Protein AF-A0A2P8QYA6-F1 (afdb_monomer_lite)

Radius of gyration: 16.0 Å; chains: 1; bounding box: 21×20×49 Å

Secondary structure (DSSP, 8-state):
-HHHHHHHHHHHTTTTPPP-TTT--HHHHHTSTT--HHHHHHHHHHHHH----SGGG--

Foldseek 3Di:
DVVVVVVVVVVVVPPDDDAQLLDHDLVSQCVPPPQDSVNSVVSPVCSVVPDDPDPVVPD

pLDDT: mean 86.77, std 13.89, range [58.12, 98.25]

Organism: NCBI:txid2042961

InterPro domains:
  IPR003583 Helix-hairpin-helix DNA-binding motif, class 1 [SM00278] (27-46)
  IPR010994 RuvA domain 2-like [SSF47781] (19-59)
  IPR051675 Endonuclease/exonuclease/phosphatase family domain-containing protein 1 [PTHR21180] (19-59)
  IPR060575 SAM-like, helix-hairpin-helix tandem [PF12836] (18-59)

Structure (mmCIF, N/CA/C/O backbone):
data_AF-A0A2P8QYA6-F1
#
_entry.id   AF-A0A2P8QYA6-F1
#
loop_
_atom_site.group_PDB
_atom_site.id
_atom_site.type_symbol
_atom_site.label_atom_id
_atom_site.label_alt_id
_atom_site.label_comp_id
_atom_site.label_asym_id
_atom_site.label_entity_id
_atom_site.label_seq_id
_atom_site.pd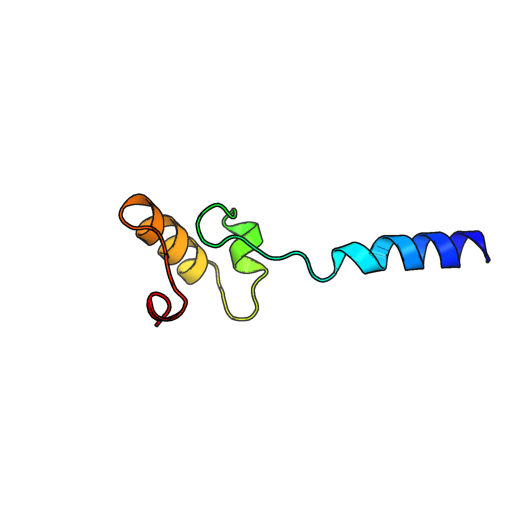bx_PDB_ins_code
_atom_site.Cartn_x
_atom_site.Cartn_y
_atom_site.Cartn_z
_atom_site.occupancy
_atom_site.B_iso_or_equiv
_atom_site.auth_seq_id
_atom_site.auth_comp_id
_atom_site.auth_asym_id
_atom_site.auth_atom_id
_atom_site.pdbx_PDB_model_num
ATOM 1 N N . MET A 1 1 ? -8.232 8.115 39.814 1.00 62.69 1 MET A N 1
ATOM 2 C CA . MET A 1 1 ? -7.235 8.782 38.940 1.00 62.69 1 MET A CA 1
ATOM 3 C C . MET A 1 1 ? -6.122 7.847 38.455 1.00 62.69 1 MET A C 1
ATOM 5 O O . MET A 1 1 ? -5.853 7.851 37.266 1.00 62.69 1 MET A O 1
ATOM 9 N N . LYS A 1 2 ? -5.537 6.974 39.297 1.00 60.78 2 LYS A N 1
ATOM 10 C CA . LYS A 1 2 ? -4.489 6.013 38.868 1.00 60.78 2 LYS A CA 1
ATOM 11 C C . LYS A 1 2 ? -4.935 5.022 37.774 1.00 60.78 2 LYS A C 1
ATOM 13 O O . LYS A 1 2 ? -4.171 4.736 36.865 1.00 60.78 2 LYS A O 1
ATOM 18 N N . LYS A 1 3 ? -6.190 4.553 37.824 1.00 63.50 3 LYS A N 1
ATOM 19 C CA . LYS A 1 3 ? -6.776 3.664 36.799 1.00 63.50 3 LYS A CA 1
ATOM 20 C C . LYS A 1 3 ? -6.951 4.351 35.434 1.00 63.50 3 LYS A C 1
ATOM 22 O O . LYS A 1 3 ? -6.755 3.701 34.421 1.00 63.50 3 LYS A O 1
ATOM 27 N N . LEU A 1 4 ? -7.245 5.658 35.429 1.00 72.62 4 LEU A N 1
ATOM 28 C CA . LEU A 1 4 ? -7.394 6.472 34.214 1.00 72.62 4 LEU A CA 1
ATOM 29 C C . LEU A 1 4 ? -6.034 6.723 33.534 1.00 72.62 4 LEU A C 1
ATOM 31 O O . LEU A 1 4 ? -5.923 6.703 32.313 1.00 72.62 4 LEU A O 1
ATOM 35 N N . LEU A 1 5 ? -4.988 6.910 34.346 1.00 72.25 5 LEU A N 1
ATOM 36 C CA . LEU A 1 5 ? -3.604 7.035 33.885 1.00 72.25 5 LEU A CA 1
ATOM 37 C C . LEU A 1 5 ? -3.101 5.723 33.255 1.00 72.25 5 LEU A C 1
ATOM 39 O O . LEU A 1 5 ? -2.434 5.747 32.227 1.00 72.25 5 LEU A O 1
ATOM 43 N N . LEU A 1 6 ? -3.467 4.577 33.840 1.00 72.88 6 LEU A N 1
ATOM 44 C CA . LEU A 1 6 ? -3.088 3.255 33.336 1.00 72.88 6 LEU A CA 1
ATOM 45 C C . LEU A 1 6 ? -3.759 2.931 31.991 1.00 72.88 6 LEU A C 1
ATOM 47 O O . LEU A 1 6 ? -3.101 2.423 31.088 1.00 72.88 6 LEU A O 1
ATOM 51 N N . THR A 1 7 ? -5.042 3.276 31.828 1.00 71.38 7 THR A N 1
ATOM 52 C CA . THR A 1 7 ? -5.750 3.133 30.544 1.00 71.38 7 THR A CA 1
ATOM 53 C C . THR A 1 7 ? -5.181 4.045 29.457 1.00 71.38 7 THR A C 1
ATOM 55 O O . THR A 1 7 ? -5.099 3.625 28.309 1.00 71.38 7 THR A O 1
ATOM 58 N N . LEU A 1 8 ? -4.723 5.251 29.814 1.00 71.88 8 LEU A N 1
ATOM 59 C CA . LEU A 1 8 ? -4.092 6.186 28.878 1.00 71.88 8 LEU A CA 1
ATOM 60 C C . LEU A 1 8 ? -2.703 5.701 28.411 1.00 71.88 8 LEU A C 1
ATOM 62 O O . LEU A 1 8 ? -2.370 5.827 27.233 1.00 71.88 8 LEU A O 1
ATOM 66 N N . LEU A 1 9 ? -1.911 5.095 29.307 1.00 66.44 9 LEU A N 1
ATOM 67 C CA . LEU A 1 9 ? -0.627 4.475 28.948 1.00 66.44 9 LEU A CA 1
ATOM 68 C C . LEU A 1 9 ? -0.797 3.268 28.009 1.00 66.44 9 LEU A C 1
ATOM 70 O O . LEU A 1 9 ? -0.000 3.099 27.091 1.00 66.44 9 LEU A O 1
ATOM 74 N N . LEU A 1 10 ? -1.842 2.456 28.204 1.00 65.38 10 LEU A N 1
ATOM 75 C CA . LEU A 1 10 ? -2.149 1.301 27.348 1.00 65.38 10 LEU A CA 1
ATOM 76 C C . LEU A 1 10 ? -2.607 1.702 25.939 1.00 65.38 10 LEU A C 1
ATOM 78 O O . LEU A 1 10 ? -2.318 0.990 24.985 1.00 65.38 10 LEU A O 1
ATOM 82 N N . SER A 1 11 ? -3.283 2.844 25.784 1.00 63.91 11 SER A N 1
ATOM 83 C CA . SER A 1 11 ? -3.676 3.354 24.462 1.00 63.91 11 SER A CA 1
ATOM 84 C C . SER A 1 11 ? -2.511 3.926 23.647 1.00 63.91 11 SER A C 1
ATOM 86 O O . SER A 1 11 ? -2.611 4.025 22.426 1.00 63.91 11 SER A O 1
ATOM 88 N N . PHE A 1 12 ? -1.397 4.293 24.290 1.00 62.66 12 PHE A N 1
ATOM 89 C CA . PHE A 1 12 ? -0.280 4.954 23.608 1.00 62.66 12 PHE A CA 1
ATOM 90 C C . PHE A 1 12 ? 0.541 4.001 22.724 1.00 62.66 12 PHE A C 1
ATOM 92 O O . PHE A 1 12 ? 1.143 4.429 21.742 1.00 62.66 12 PHE A O 1
ATOM 99 N N . THR A 1 13 ? 0.537 2.698 23.021 1.00 59.97 13 THR A N 1
ATOM 100 C CA . THR A 1 13 ? 1.303 1.691 22.264 1.00 59.97 13 THR A CA 1
ATOM 101 C C . THR A 1 13 ? 0.748 1.425 20.862 1.00 59.97 13 THR A C 1
ATOM 103 O O . THR A 1 13 ? 1.465 0.882 20.026 1.00 59.97 13 THR A O 1
ATOM 106 N N . PHE A 1 14 ? -0.490 1.840 20.575 1.00 58.12 14 PHE A N 1
ATOM 107 C CA . PHE A 1 14 ? -1.150 1.646 19.278 1.00 58.12 14 PHE A CA 1
ATOM 108 C C . PHE A 1 14 ? -1.020 2.833 18.311 1.00 58.12 14 PHE A C 1
ATOM 110 O O . PHE A 1 14 ? -1.470 2.735 17.173 1.00 58.12 14 PHE A O 1
ATOM 117 N N . LEU A 1 15 ? -0.396 3.946 18.717 1.00 60.47 15 LEU A N 1
ATOM 118 C CA . LEU A 1 15 ? -0.316 5.160 17.887 1.00 60.47 15 LEU A CA 1
ATOM 119 C C . LEU A 1 15 ? 0.601 5.030 16.657 1.00 60.47 15 LEU A C 1
ATOM 121 O O . LEU A 1 15 ? 0.479 5.829 15.735 1.00 60.47 15 LEU A O 1
ATOM 125 N N . PHE A 1 16 ? 1.500 4.043 16.623 1.00 63.91 16 PHE A N 1
ATOM 126 C CA . PHE A 1 16 ? 2.521 3.908 15.575 1.00 63.91 16 PHE A CA 1
ATOM 127 C C . PHE A 1 16 ? 2.620 2.474 15.038 1.00 63.91 16 PHE A C 1
ATOM 129 O O . PHE A 1 16 ? 3.702 1.891 14.984 1.00 63.91 16 PHE A O 1
ATOM 136 N N . SER A 1 17 ? 1.485 1.884 14.652 1.00 74.69 17 SER A N 1
ATOM 137 C CA . SER A 1 17 ? 1.499 0.608 13.928 1.00 74.69 17 SER A CA 1
ATOM 138 C C . SER A 1 17 ? 2.026 0.806 12.503 1.00 74.69 17 SER A C 1
ATOM 140 O O . SER A 1 17 ? 1.587 1.712 11.793 1.00 74.69 17 SER A O 1
ATOM 142 N N . ALA A 1 18 ? 2.968 -0.035 12.076 1.00 86.94 18 ALA A N 1
ATOM 143 C CA . ALA A 1 18 ? 3.437 -0.047 10.695 1.00 86.94 18 ALA A CA 1
ATOM 144 C C . ALA A 1 18 ? 2.357 -0.634 9.773 1.00 86.94 18 ALA A C 1
ATOM 146 O O . ALA A 1 18 ? 1.783 -1.683 10.062 1.00 86.94 18 ALA A O 1
ATOM 147 N N . ILE A 1 19 ? 2.111 0.025 8.641 1.00 91.75 19 ILE A N 1
ATOM 148 C CA . ILE A 1 19 ? 1.131 -0.414 7.643 1.00 91.75 19 ILE A CA 1
ATOM 149 C C . ILE A 1 19 ? 1.870 -1.150 6.529 1.00 91.75 19 ILE A C 1
ATOM 151 O O . ILE A 1 19 ? 2.742 -0.590 5.864 1.00 91.75 19 ILE A O 1
ATOM 155 N N . ASN A 1 20 ? 1.519 -2.415 6.304 1.00 95.06 20 ASN A N 1
ATOM 156 C CA . 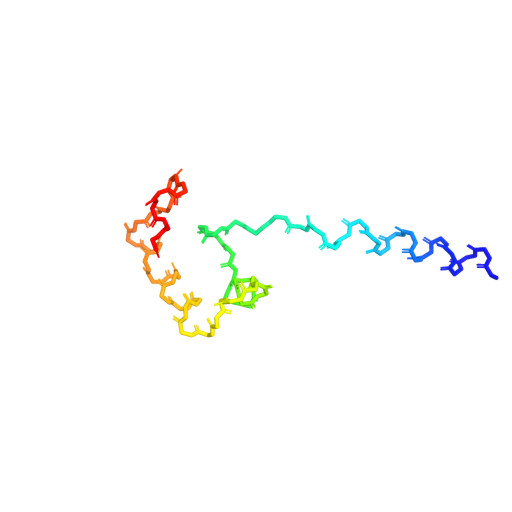ASN A 1 20 ? 2.085 -3.191 5.208 1.00 95.06 20 ASN A CA 1
ATOM 157 C C . ASN A 1 20 ? 1.378 -2.840 3.891 1.00 95.06 20 ASN A C 1
ATOM 159 O O . ASN A 1 20 ? 0.270 -3.305 3.633 1.00 95.06 20 ASN A O 1
ATOM 163 N N . ILE A 1 21 ? 2.038 -2.066 3.027 1.00 96.31 21 ILE A N 1
ATOM 164 C CA . ILE A 1 21 ? 1.482 -1.599 1.746 1.00 96.31 21 ILE A CA 1
ATOM 165 C C . ILE A 1 21 ? 1.009 -2.734 0.818 1.00 96.31 21 ILE A C 1
ATOM 167 O O . ILE A 1 21 ? 0.086 -2.542 0.028 1.00 96.31 21 ILE A O 1
ATOM 171 N N . ASN A 1 22 ? 1.582 -3.936 0.938 1.00 97.50 22 ASN A N 1
ATOM 172 C CA . ASN A 1 22 ? 1.226 -5.081 0.100 1.00 97.50 22 ASN A CA 1
ATOM 173 C C . ASN A 1 22 ? -0.032 -5.825 0.581 1.00 97.50 22 ASN A C 1
ATOM 175 O O . ASN A 1 22 ? -0.570 -6.639 -0.168 1.00 97.50 22 ASN A O 1
ATOM 179 N N . THR A 1 23 ? -0.501 -5.575 1.808 1.00 97.25 23 THR A N 1
ATOM 180 C CA . THR A 1 23 ? -1.627 -6.323 2.401 1.00 97.25 23 THR A CA 1
ATOM 181 C C . THR A 1 23 ? -2.691 -5.452 3.064 1.00 97.25 23 THR A C 1
ATOM 183 O O . THR A 1 23 ? -3.809 -5.921 3.233 1.00 97.25 23 THR A O 1
ATOM 186 N N . ALA A 1 24 ? -2.374 -4.206 3.415 1.00 97.25 24 ALA A N 1
ATOM 187 C CA . ALA A 1 24 ? -3.264 -3.295 4.129 1.00 97.25 24 ALA A CA 1
ATOM 188 C C . ALA A 1 24 ? -4.595 -3.060 3.402 1.00 97.25 24 ALA A C 1
ATOM 190 O O . ALA A 1 24 ? -4.625 -3.037 2.167 1.00 97.25 24 ALA A O 1
ATOM 191 N N . SER A 1 25 ? -5.681 -2.864 4.146 1.00 97.75 25 SER A N 1
ATOM 192 C CA . SER A 1 25 ? -6.982 -2.492 3.584 1.00 97.75 25 SER A CA 1
ATOM 193 C C . SER A 1 25 ? -6.956 -1.083 2.981 1.00 97.75 25 SER A C 1
ATOM 195 O O . SER A 1 25 ? -6.017 -0.309 3.182 1.00 97.75 25 SER A O 1
ATOM 197 N N . LYS A 1 26 ? -8.010 -0.726 2.238 1.00 97.88 26 LYS A N 1
ATOM 198 C CA . LYS A 1 26 ? -8.170 0.626 1.685 1.00 97.88 26 LYS A CA 1
ATOM 199 C C . LYS A 1 26 ? -8.181 1.675 2.803 1.00 97.88 26 LYS A C 1
ATOM 201 O O . LYS A 1 26 ? -7.506 2.693 2.696 1.00 97.88 26 LYS A O 1
ATOM 206 N N . GLU A 1 27 ? -8.883 1.391 3.894 1.00 96.88 27 GLU A N 1
ATOM 207 C CA . GLU A 1 27 ? -9.016 2.258 5.067 1.00 96.88 27 GLU A CA 1
ATOM 208 C C . GLU A 1 27 ? -7.683 2.415 5.807 1.00 96.88 27 GLU A C 1
ATOM 210 O O . GLU A 1 27 ? -7.310 3.527 6.177 1.00 96.88 27 GLU A O 1
ATOM 215 N N . GLU A 1 28 ? -6.932 1.322 5.976 1.00 95.69 28 GLU A N 1
ATOM 216 C CA . GLU A 1 28 ? -5.594 1.364 6.572 1.00 95.69 28 GLU A CA 1
ATOM 217 C C . GLU A 1 28 ? -4.644 2.212 5.720 1.00 95.69 28 GLU A C 1
ATOM 219 O O . GLU A 1 28 ? -3.959 3.084 6.249 1.00 95.69 28 GLU A O 1
ATOM 224 N N . LEU A 1 29 ? -4.646 2.037 4.396 1.00 96.62 29 LEU A N 1
ATOM 225 C CA . LEU A 1 29 ? -3.840 2.855 3.485 1.00 96.62 29 LEU A CA 1
ATOM 226 C C . LEU A 1 29 ? -4.224 4.340 3.550 1.00 96.62 29 LEU A C 1
ATOM 228 O O . LEU A 1 29 ? -3.340 5.190 3.584 1.00 96.62 29 LEU A O 1
ATOM 232 N N . MET A 1 30 ? -5.518 4.661 3.626 1.00 97.00 30 MET A N 1
ATOM 233 C CA . MET A 1 30 ? -6.005 6.042 3.750 1.00 97.00 30 MET A CA 1
ATOM 234 C C . MET A 1 30 ? -5.650 6.705 5.089 1.00 97.00 30 MET A C 1
ATOM 236 O O . MET A 1 30 ? -5.715 7.928 5.205 1.00 97.00 30 MET A O 1
ATOM 240 N N . SER A 1 31 ? -5.250 5.931 6.103 1.00 94.44 31 SER A N 1
ATOM 241 C CA . SER A 1 31 ? -4.727 6.491 7.356 1.00 94.44 31 SER A CA 1
ATOM 242 C C . SER A 1 31 ? -3.308 7.064 7.207 1.00 94.44 31 SER A C 1
ATOM 244 O O . SER A 1 31 ? -2.853 7.837 8.054 1.00 94.44 31 SER A O 1
ATOM 246 N N . ILE A 1 32 ? -2.615 6.744 6.107 1.00 92.62 32 ILE A N 1
ATOM 247 C CA . ILE A 1 32 ? -1.309 7.310 5.774 1.00 92.62 32 ILE A CA 1
ATOM 248 C C . ILE A 1 32 ? -1.505 8.759 5.320 1.00 92.62 32 ILE A C 1
ATOM 250 O O . ILE A 1 32 ? -2.215 9.051 4.356 1.00 92.62 32 ILE A O 1
ATOM 254 N N . LYS A 1 33 ? -0.829 9.695 5.993 1.00 92.38 33 LYS A N 1
ATOM 255 C CA . LYS A 1 33 ? -0.880 11.122 5.652 1.00 92.38 33 LYS A CA 1
ATOM 256 C C . LYS A 1 33 ? -0.545 11.341 4.169 1.00 92.38 33 LYS A C 1
ATOM 258 O O . LYS A 1 33 ? 0.562 11.044 3.735 1.00 92.38 33 LYS A O 1
ATOM 263 N N . GLY A 1 34 ? -1.484 11.927 3.426 1.00 93.94 34 GLY A N 1
ATOM 264 C CA . GLY A 1 34 ? -1.334 12.215 1.993 1.00 93.94 34 GLY A CA 1
ATOM 265 C C . GLY A 1 34 ? -1.871 11.126 1.057 1.00 93.94 34 GLY A C 1
ATOM 266 O O . GLY A 1 34 ? -1.926 11.354 -0.149 1.00 93.94 34 GLY A O 1
ATOM 267 N N . VAL A 1 35 ? -2.323 9.985 1.583 1.00 96.50 35 VAL A N 1
ATOM 268 C CA . VAL A 1 35 ? -2.988 8.935 0.804 1.00 96.50 35 VAL A CA 1
ATOM 269 C C . VAL A 1 35 ? -4.499 9.136 0.889 1.00 96.50 35 VAL A C 1
ATOM 271 O O . VAL A 1 35 ? -5.131 8.865 1.905 1.00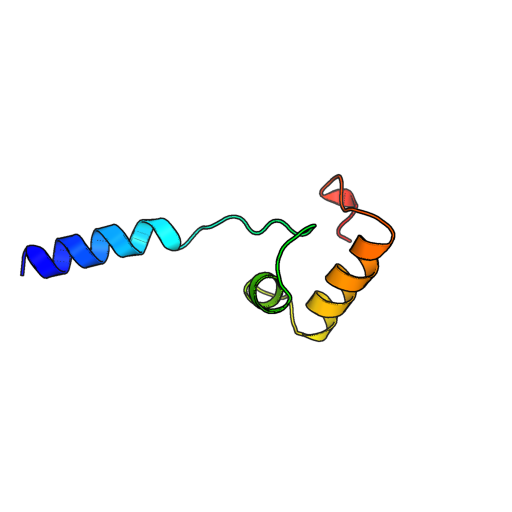 96.50 35 VAL A O 1
ATOM 274 N N . GLY A 1 36 ? -5.085 9.651 -0.191 1.00 97.31 36 GLY A N 1
ATOM 275 C CA . GLY A 1 36 ? -6.537 9.739 -0.346 1.00 97.31 36 GLY A CA 1
ATOM 276 C C . GLY A 1 36 ? -7.136 8.469 -0.949 1.00 97.31 36 GLY A C 1
ATOM 277 O O . GLY A 1 36 ? -6.418 7.555 -1.350 1.00 97.31 36 GLY A O 1
ATOM 278 N N . GLU A 1 37 ? -8.461 8.453 -1.086 1.00 98.19 37 GLU A N 1
ATOM 279 C CA . GLU A 1 37 ? -9.223 7.328 -1.641 1.00 98.19 37 GLU A CA 1
ATOM 280 C C . GLU A 1 37 ? -8.662 6.810 -2.975 1.00 98.19 37 GLU A C 1
ATOM 282 O O . GLU A 1 37 ? -8.361 5.626 -3.106 1.00 98.19 37 GLU A O 1
ATOM 287 N N . LYS A 1 38 ? -8.440 7.719 -3.933 1.00 98.06 38 LYS A N 1
ATOM 288 C CA . LYS A 1 38 ? -7.907 7.383 -5.263 1.00 98.06 38 LYS A CA 1
ATOM 289 C C . LYS A 1 38 ? -6.508 6.769 -5.201 1.00 98.06 38 LYS A C 1
ATOM 291 O O . LYS A 1 38 ? -6.196 5.855 -5.956 1.00 98.06 38 LYS A O 1
ATOM 296 N N . THR A 1 39 ? -5.657 7.271 -4.307 1.00 97.56 39 THR A N 1
ATOM 297 C CA . THR A 1 39 ? -4.295 6.754 -4.135 1.00 97.56 39 THR A CA 1
ATOM 298 C C . THR A 1 39 ? -4.320 5.373 -3.485 1.00 97.56 39 THR A C 1
ATOM 300 O O . THR A 1 39 ? -3.579 4.492 -3.907 1.00 97.56 39 THR A O 1
ATOM 303 N N . ALA A 1 40 ? -5.190 5.155 -2.495 1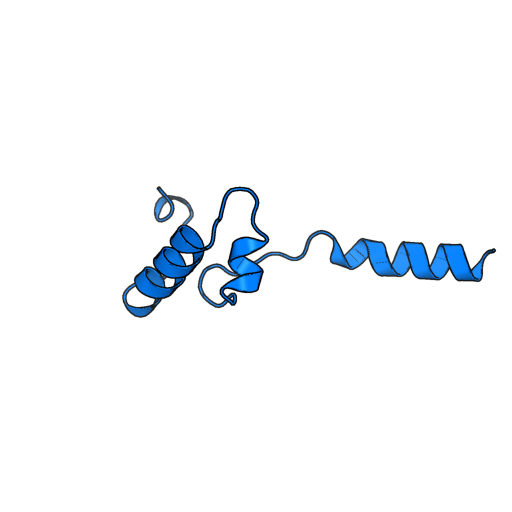.00 98.25 40 ALA A N 1
ATOM 304 C CA . ALA A 1 40 ? -5.356 3.849 -1.861 1.00 98.25 40 ALA A CA 1
ATOM 305 C C . ALA A 1 40 ? -5.854 2.789 -2.858 1.00 98.25 40 ALA A C 1
ATOM 307 O O . ALA A 1 40 ? -5.322 1.681 -2.885 1.00 98.25 40 ALA A O 1
ATOM 308 N N . GLU A 1 41 ? -6.815 3.138 -3.717 1.00 98.19 41 GLU A N 1
ATOM 309 C CA . GLU A 1 41 ? -7.268 2.264 -4.808 1.00 98.19 41 GLU A CA 1
ATOM 310 C C . GLU A 1 41 ? -6.139 1.943 -5.783 1.00 98.19 41 GLU A C 1
ATOM 312 O O . GLU A 1 41 ? -5.889 0.772 -6.057 1.00 98.19 41 GLU A O 1
ATOM 317 N N . TYR A 1 42 ? -5.386 2.956 -6.220 1.00 97.06 42 TYR A N 1
ATOM 318 C CA . TYR A 1 42 ? -4.234 2.755 -7.096 1.00 97.06 42 TYR A CA 1
ATOM 319 C C . TYR A 1 42 ? -3.189 1.806 -6.488 1.00 97.06 42 TYR A C 1
ATOM 321 O O . TYR A 1 42 ? -2.685 0.924 -7.178 1.00 97.06 42 TYR A O 1
ATOM 329 N N . ILE A 1 43 ? -2.885 1.939 -5.192 1.00 97.50 43 ILE A N 1
ATOM 330 C CA . ILE A 1 43 ? -1.964 1.037 -4.480 1.00 97.50 43 ILE A CA 1
ATOM 331 C C . ILE A 1 43 ? -2.495 -0.402 -4.488 1.00 97.50 43 ILE A C 1
ATOM 333 O O . ILE A 1 43 ? -1.732 -1.339 -4.739 1.00 97.50 43 ILE A O 1
ATOM 337 N N . ILE A 1 44 ? -3.790 -0.586 -4.204 1.00 98.06 44 ILE A N 1
ATOM 338 C CA . ILE A 1 44 ? -4.434 -1.905 -4.186 1.00 98.06 44 ILE A CA 1
ATOM 339 C C . ILE A 1 44 ? -4.427 -2.533 -5.577 1.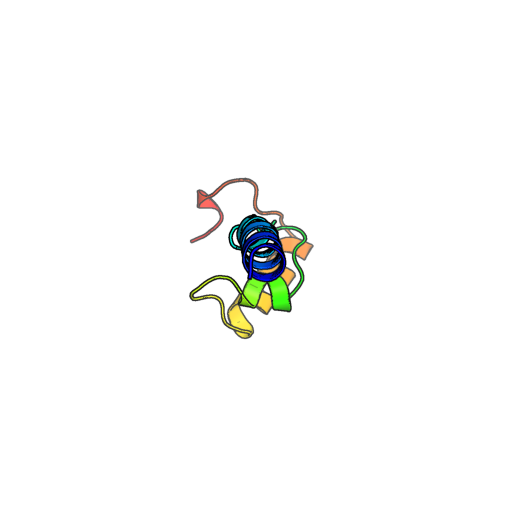00 98.06 44 ILE A C 1
ATOM 341 O O . ILE A 1 44 ? -4.180 -3.731 -5.689 1.00 98.06 44 ILE A O 1
ATOM 345 N N . ASP A 1 45 ? -4.687 -1.750 -6.617 1.00 97.81 45 ASP A N 1
ATOM 346 C CA . ASP A 1 45 ? -4.685 -2.238 -7.990 1.00 97.81 45 ASP A CA 1
ATOM 347 C C . ASP A 1 45 ? -3.272 -2.587 -8.453 1.00 97.81 45 ASP A C 1
ATOM 349 O O . ASP A 1 45 ? -3.048 -3.699 -8.923 1.00 97.81 45 ASP A O 1
ATOM 353 N N . TYR A 1 46 ? -2.294 -1.711 -8.215 1.00 96.75 46 TYR A N 1
ATOM 354 C CA . TYR A 1 46 ? -0.896 -1.963 -8.564 1.00 96.75 46 TYR A CA 1
ATOM 355 C C . TYR A 1 46 ? -0.363 -3.256 -7.925 1.00 96.75 46 TYR A C 1
ATOM 357 O O . TYR A 1 46 ? 0.247 -4.086 -8.603 1.00 96.75 46 TYR A O 1
ATOM 365 N N . ARG A 1 47 ? -0.642 -3.483 -6.630 1.00 97.19 47 ARG A N 1
ATOM 366 C CA . ARG A 1 47 ? -0.137 -4.663 -5.905 1.00 97.19 47 ARG A CA 1
ATOM 367 C C . ARG A 1 47 ? -0.810 -5.989 -6.274 1.00 97.19 47 ARG A C 1
ATOM 369 O O . ARG A 1 47 ? -0.311 -7.029 -5.842 1.00 97.19 47 ARG A O 1
ATOM 376 N N . LYS A 1 48 ? -1.920 -5.978 -7.028 1.00 96.69 48 LYS A N 1
ATOM 377 C CA . LYS A 1 48 ?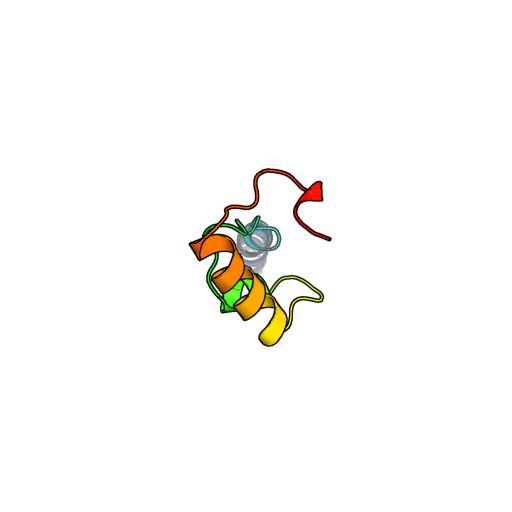 -2.531 -7.211 -7.568 1.00 96.69 48 LYS A CA 1
ATOM 378 C C . LYS A 1 48 ? -1.601 -7.872 -8.578 1.00 96.69 48 LYS A C 1
ATOM 380 O O . LYS A 1 48 ? -1.439 -9.088 -8.540 1.00 96.69 48 LYS A O 1
ATOM 385 N N . ASP A 1 49 ? -0.961 -7.055 -9.411 1.00 95.69 49 ASP A N 1
ATOM 386 C CA . ASP A 1 49 ? -0.085 -7.523 -10.483 1.00 95.69 49 ASP A CA 1
ATOM 387 C C . ASP A 1 49 ? 1.388 -7.528 -10.057 1.00 95.69 49 ASP A C 1
ATOM 389 O O . ASP A 1 49 ? 2.146 -8.422 -10.440 1.00 95.69 49 ASP A O 1
ATOM 393 N N . LYS A 1 50 ? 1.813 -6.548 -9.244 1.00 95.38 50 LYS A N 1
ATOM 394 C CA . LYS A 1 50 ? 3.209 -6.401 -8.818 1.00 95.38 50 LYS A CA 1
ATOM 395 C C . LYS A 1 50 ? 3.338 -5.860 -7.395 1.00 95.38 50 LYS A C 1
ATOM 397 O O . LYS A 1 50 ? 2.960 -4.730 -7.107 1.00 95.38 50 LYS A O 1
ATOM 402 N N . LYS A 1 51 ? 3.974 -6.630 -6.509 1.00 95.75 51 LYS A N 1
ATOM 403 C CA . LYS A 1 51 ? 4.269 -6.187 -5.138 1.00 95.75 51 LYS A CA 1
ATOM 404 C C . LYS A 1 51 ? 5.307 -5.060 -5.105 1.00 95.75 51 LYS A C 1
ATOM 406 O O . LYS A 1 51 ? 6.181 -4.979 -5.965 1.00 95.75 51 LYS A O 1
ATOM 411 N N . PHE A 1 52 ? 5.221 -4.229 -4.070 1.00 96.75 52 PHE A N 1
ATOM 412 C CA . PHE A 1 52 ? 6.281 -3.296 -3.690 1.00 96.75 52 PHE A CA 1
ATOM 413 C C . PHE A 1 52 ? 7.355 -4.071 -2.921 1.00 96.75 52 PHE A C 1
ATOM 415 O O . PHE A 1 52 ? 7.057 -4.643 -1.869 1.00 96.75 52 PHE A O 1
ATOM 422 N N . GLU A 1 53 ? 8.579 -4.114 -3.440 1.00 95.69 53 GLU A N 1
ATOM 423 C CA . GLU A 1 53 ? 9.698 -4.845 -2.828 1.00 95.69 53 GLU A CA 1
ATOM 424 C C . GLU A 1 53 ? 10.658 -3.907 -2.097 1.00 95.69 53 GLU A C 1
ATOM 426 O O . GLU A 1 53 ? 11.278 -4.291 -1.106 1.00 95.69 53 GLU A O 1
ATOM 431 N N . LYS A 1 54 ? 10.759 -2.664 -2.571 1.00 95.19 54 LYS A N 1
ATOM 432 C CA . LYS A 1 54 ? 11.671 -1.649 -2.044 1.00 95.19 54 LYS A CA 1
ATOM 433 C C . LYS A 1 54 ? 11.045 -0.260 -2.095 1.00 95.19 54 LYS A C 1
ATOM 435 O O . LYS A 1 54 ? 10.066 -0.029 -2.802 1.00 95.19 54 LYS A O 1
ATOM 440 N N . ILE A 1 55 ? 11.615 0.677 -1.342 1.00 90.75 55 ILE A N 1
ATOM 441 C CA . ILE A 1 55 ? 11.075 2.039 -1.223 1.00 90.75 55 ILE A CA 1
ATOM 442 C C . ILE A 1 55 ? 11.059 2.748 -2.583 1.00 90.75 55 ILE A C 1
ATOM 444 O O . ILE A 1 55 ? 10.133 3.495 -2.865 1.00 90.75 55 ILE A O 1
ATOM 448 N N . GLU A 1 56 ? 12.021 2.462 -3.459 1.00 93.62 56 GLU A N 1
ATOM 449 C CA . GLU A 1 56 ? 12.129 3.065 -4.792 1.00 93.62 56 GLU A CA 1
ATOM 450 C C . GLU A 1 56 ? 10.995 2.656 -5.746 1.00 93.62 56 GLU A C 1
ATOM 452 O O . GLU A 1 56 ? 10.832 3.266 -6.806 1.00 93.62 56 GLU A O 1
ATOM 457 N N . ASP A 1 57 ? 10.216 1.627 -5.396 1.00 91.31 57 ASP A N 1
ATOM 458 C CA . ASP A 1 57 ? 9.001 1.268 -6.131 1.00 91.31 57 ASP A CA 1
ATOM 459 C C . ASP A 1 57 ? 7.860 2.273 -5.874 1.00 91.31 57 ASP A C 1
ATOM 461 O O . ASP A 1 57 ? 6.891 2.308 -6.634 1.00 91.31 57 ASP A O 1
ATOM 465 N N . ILE A 1 58 ? 7.979 3.102 -4.831 1.00 88.62 58 ILE A N 1
ATOM 466 C CA . ILE A 1 58 ? 7.063 4.192 -4.492 1.00 88.62 58 ILE A CA 1
ATOM 467 C C . ILE A 1 58 ? 7.656 5.484 -5.072 1.00 88.62 58 ILE A C 1
ATOM 469 O O . ILE A 1 58 ? 8.665 5.988 -4.579 1.00 88.62 58 ILE A O 1
ATOM 473 N N . LYS A 1 59 ? 7.054 5.992 -6.152 1.00 74.88 59 LYS A N 1
ATOM 474 C CA . LYS A 1 59 ? 7.480 7.212 -6.856 1.00 74.88 59 LYS A CA 1
ATOM 475 C C . LYS A 1 59 ? 6.553 8.385 -6.590 1.00 74.88 59 LYS A C 1
ATOM 477 O O . LYS A 1 59 ? 5.331 8.143 -6.480 1.00 74.88 59 LYS A O 1
#

Sequence (59 aa):
MKKLLLTLLLSFTFLFSAININTASKEELMSIKGVGEKTAEYIIDYRKDKKFEKIEDIK